Protein AF-A0A5D2P252-F1 (afdb_monomer_lite)

Secondary structure (DSSP, 8-state):
-HHHHTTS-HHHHHHHHTTT-SSSHHHHHHHHHHHHHHHTT----HHHHHHHHHHHHHHHHHHHHHHHHHHHHHTT-

Structure (mmCIF, N/CA/C/O backbone):
data_AF-A0A5D2P252-F1
#
_entry.id   AF-A0A5D2P252-F1
#
loop_
_atom_site.group_PDB
_atom_site.id
_atom_site.type_symbol
_atom_site.label_atom_id
_atom_site.label_alt_id
_atom_site.label_comp_id
_atom_site.label_asym_id
_atom_site.label_entity_id
_atom_site.label_seq_id
_atom_site.pdbx_PDB_ins_code
_atom_site.Cartn_x
_atom_site.Cartn_y
_atom_site.Cartn_z
_atom_site.occupancy
_atom_site.B_iso_or_equiv
_atom_site.auth_seq_id
_atom_site.auth_comp_id
_atom_site.auth_asym_id
_atom_site.auth_atom_id
_atom_site.pdbx_PDB_model_num
ATOM 1 N N . MET A 1 1 ? 9.044 2.529 12.766 1.00 76.25 1 MET A N 1
ATOM 2 C CA . MET A 1 1 ? 7.686 2.820 12.252 1.00 76.25 1 MET A CA 1
ATOM 3 C C . MET A 1 1 ? 6.616 2.227 13.150 1.00 76.25 1 MET A C 1
ATOM 5 O O . MET A 1 1 ? 5.743 2.967 13.573 1.00 76.25 1 MET A O 1
ATOM 9 N N . GLU A 1 2 ? 6.741 0.960 13.546 1.00 85.44 2 GLU A N 1
ATOM 10 C CA . GLU A 1 2 ? 5.805 0.305 14.477 1.00 85.44 2 GLU A CA 1
ATOM 11 C C . GLU A 1 2 ? 5.645 1.054 15.811 1.00 85.44 2 GLU A C 1
ATOM 13 O O . GLU A 1 2 ? 4.528 1.314 16.239 1.00 85.44 2 GLU A O 1
ATOM 18 N N . LYS A 1 3 ? 6.737 1.561 16.402 1.00 88.88 3 LYS A N 1
ATOM 19 C CA . LYS A 1 3 ? 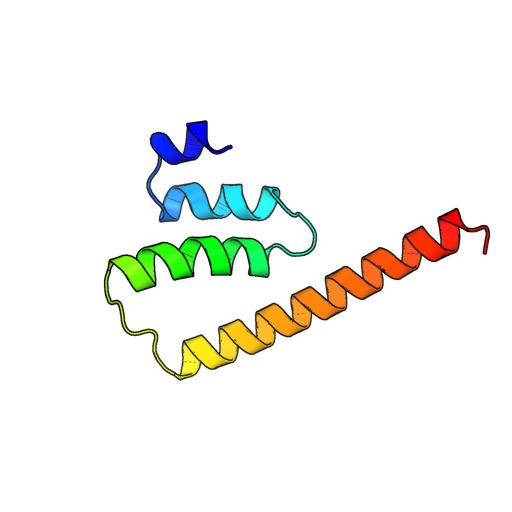6.657 2.363 17.640 1.00 88.88 3 LYS A CA 1
ATOM 20 C C . LYS A 1 3 ? 5.875 3.679 17.498 1.00 88.88 3 LYS A C 1
ATOM 22 O O . LYS A 1 3 ? 5.339 4.211 18.468 1.00 88.88 3 LYS A O 1
ATOM 27 N N . ILE A 1 4 ? 5.825 4.226 16.282 1.00 87.94 4 ILE A N 1
ATOM 28 C CA . ILE A 1 4 ? 5.032 5.423 15.972 1.00 87.94 4 ILE A CA 1
ATOM 29 C C . ILE A 1 4 ? 3.556 5.034 15.853 1.00 87.94 4 ILE A C 1
ATOM 31 O O . ILE A 1 4 ? 2.705 5.801 16.293 1.00 87.94 4 ILE A O 1
ATOM 35 N N . ALA A 1 5 ? 3.262 3.841 15.324 1.00 87.38 5 ALA A N 1
ATOM 36 C CA . ALA A 1 5 ? 1.904 3.313 15.220 1.00 87.38 5 ALA A CA 1
ATOM 37 C C . ALA A 1 5 ? 1.233 3.170 16.596 1.00 87.38 5 ALA A C 1
ATOM 39 O O . ALA A 1 5 ? 0.063 3.500 16.724 1.00 87.38 5 ALA A O 1
ATOM 40 N N . GLU A 1 6 ? 1.977 2.780 17.639 1.00 90.12 6 GLU A N 1
ATOM 41 C CA . GLU A 1 6 ? 1.444 2.678 19.013 1.00 90.12 6 GLU A CA 1
ATOM 42 C C . GLU A 1 6 ? 0.892 4.006 19.559 1.00 90.12 6 GLU A C 1
ATOM 44 O O . GLU A 1 6 ? -0.028 4.013 20.371 1.00 90.12 6 GLU A O 1
ATOM 49 N N . ASN A 1 7 ? 1.450 5.138 19.118 1.00 92.75 7 ASN A N 1
ATOM 50 C CA . ASN A 1 7 ? 1.099 6.471 19.615 1.00 92.75 7 ASN A CA 1
ATOM 51 C C . ASN A 1 7 ? 0.145 7.234 18.678 1.00 92.75 7 ASN A C 1
ATOM 53 O O . ASN A 1 7 ? -0.113 8.422 18.892 1.00 92.75 7 ASN A O 1
ATOM 57 N N . ARG A 1 8 ? -0.331 6.608 17.596 1.00 89.06 8 ARG A N 1
ATOM 58 C CA . ARG A 1 8 ? -1.121 7.258 16.540 1.00 89.06 8 ARG A CA 1
ATOM 59 C C . ARG A 1 8 ? -2.379 6.458 16.239 1.00 89.06 8 ARG A C 1
ATOM 61 O O . ARG A 1 8 ? -2.413 5.242 16.370 1.00 89.06 8 ARG A O 1
ATOM 68 N N . THR A 1 9 ? -3.424 7.146 15.790 1.00 90.00 9 THR A N 1
ATOM 69 C CA . THR A 1 9 ? -4.607 6.454 15.266 1.00 90.00 9 THR A CA 1
ATOM 70 C C . THR A 1 9 ? -4.303 5.847 13.895 1.00 90.00 9 THR A C 1
ATOM 72 O O . THR A 1 9 ? -3.415 6.316 13.184 1.00 90.00 9 THR A O 1
ATOM 75 N N . ILE A 1 10 ? -5.071 4.834 13.485 1.00 86.31 10 ILE A N 1
ATOM 76 C CA . ILE A 1 10 ? -4.891 4.141 12.194 1.00 86.31 10 ILE A CA 1
ATOM 77 C C . ILE A 1 10 ? -4.867 5.130 11.015 1.00 86.31 10 ILE A C 1
ATOM 79 O O . ILE A 1 10 ? -4.010 5.036 10.142 1.00 86.31 10 ILE A O 1
ATOM 83 N N . ILE A 1 11 ? -5.749 6.135 11.027 1.00 88.44 11 ILE A N 1
ATOM 84 C CA . ILE A 1 11 ? -5.827 7.165 9.976 1.00 88.44 11 ILE A CA 1
ATOM 85 C C . ILE A 1 11 ? -4.564 8.039 9.955 1.00 88.44 11 ILE A C 1
ATOM 87 O O . ILE A 1 11 ? -4.060 8.379 8.889 1.00 88.44 11 ILE A O 1
ATOM 91 N N . GLN A 1 12 ? -4.023 8.384 11.127 1.00 89.94 12 GLN A N 1
ATOM 92 C CA . GLN A 1 12 ? -2.777 9.150 11.236 1.00 89.94 12 GLN A CA 1
ATOM 93 C C . GLN A 1 12 ? -1.546 8.321 10.856 1.00 89.94 12 GLN A C 1
ATOM 95 O O . GLN A 1 12 ? -0.547 8.881 10.409 1.00 89.94 12 GLN A O 1
ATOM 100 N N . TYR A 1 13 ? -1.604 7.002 11.047 1.00 90.19 13 TYR A N 1
ATOM 101 C CA . TYR A 1 13 ? -0.527 6.084 10.699 1.00 90.19 13 TYR A CA 1
ATOM 102 C C . TYR A 1 13 ? -0.496 5.737 9.202 1.00 90.19 13 TYR A C 1
ATOM 104 O O . TYR A 1 13 ? 0.572 5.458 8.666 1.00 90.19 13 TYR A O 1
ATOM 112 N N . LEU A 1 14 ? -1.623 5.832 8.492 1.00 88.56 14 LEU A N 1
ATOM 113 C CA . LEU A 1 14 ? -1.729 5.512 7.065 1.00 88.56 14 LEU A CA 1
ATOM 114 C C . LEU A 1 14 ? -0.628 6.133 6.166 1.00 88.56 14 LEU A C 1
ATOM 116 O O . LEU A 1 14 ? 0.026 5.379 5.445 1.00 88.56 14 LEU A O 1
ATOM 120 N N . PRO A 1 15 ? -0.314 7.446 6.235 1.00 88.19 15 PRO A N 1
ATOM 121 C CA . PRO A 1 15 ? 0.749 8.042 5.414 1.00 88.19 15 PRO A CA 1
ATOM 122 C C . PRO A 1 15 ? 2.168 7.614 5.816 1.00 88.19 15 PRO A C 1
ATOM 124 O O . PRO A 1 15 ? 3.128 7.909 5.108 1.00 88.19 15 PRO A O 1
ATOM 127 N N . TYR A 1 16 ? 2.341 6.962 6.966 1.00 88.31 16 TYR A N 1
ATOM 128 C CA . TYR A 1 16 ? 3.612 6.333 7.313 1.00 88.31 16 TYR A CA 1
ATOM 129 C C . TYR A 1 16 ? 3.758 4.996 6.588 1.00 88.31 16 TYR A C 1
ATOM 131 O O . TYR A 1 16 ? 4.850 4.665 6.133 1.00 88.31 16 TYR A O 1
ATOM 139 N N . VAL A 1 17 ? 2.670 4.251 6.413 1.00 86.38 17 VAL A N 1
ATOM 140 C CA . VAL A 1 17 ? 2.722 2.932 5.777 1.00 86.38 17 VAL A CA 1
ATOM 141 C C . VAL A 1 17 ? 3.062 3.007 4.288 1.00 86.38 17 VAL A C 1
AT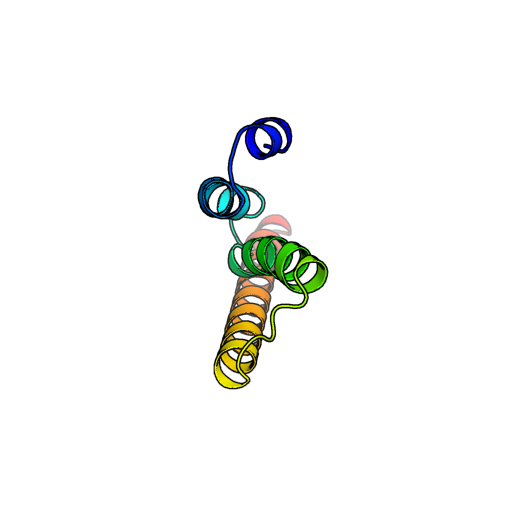OM 143 O O . VAL A 1 17 ? 3.784 2.151 3.784 1.00 86.38 17 VAL A O 1
ATOM 146 N N . THR A 1 18 ? 2.685 4.083 3.600 1.00 83.81 18 THR A N 1
ATOM 147 C CA . THR A 1 18 ? 3.128 4.334 2.214 1.00 83.81 18 THR A CA 1
ATOM 148 C C . THR A 1 18 ? 4.640 4.482 2.064 1.00 83.81 18 THR A C 1
ATOM 150 O O . THR A 1 18 ? 5.160 4.431 0.957 1.00 83.81 18 THR A O 1
ATOM 153 N N . ARG A 1 19 ? 5.371 4.675 3.166 1.00 85.56 19 ARG A N 1
ATOM 154 C CA . ARG A 1 19 ? 6.835 4.767 3.170 1.00 85.56 19 ARG A CA 1
ATOM 155 C C . ARG A 1 19 ? 7.523 3.451 3.520 1.00 85.56 19 ARG A C 1
ATOM 157 O O . ARG A 1 19 ? 8.748 3.422 3.545 1.00 85.56 19 ARG A O 1
ATOM 164 N N . TRP A 1 20 ? 6.776 2.393 3.837 1.00 83.38 20 TRP A N 1
ATOM 165 C CA . TRP A 1 20 ? 7.357 1.063 4.048 1.00 83.38 20 TRP A CA 1
ATOM 166 C C . TRP A 1 20 ? 7.841 0.458 2.743 1.00 83.38 20 TRP A C 1
ATOM 168 O O . TRP A 1 20 ? 8.989 0.039 2.648 1.00 83.38 20 TRP A O 1
ATOM 178 N N . ASP A 1 21 ? 6.973 0.475 1.739 1.00 83.75 21 ASP A N 1
ATOM 179 C CA . ASP A 1 21 ? 7.315 0.144 0.368 1.00 83.75 21 ASP A CA 1
ATOM 180 C C . ASP A 1 21 ? 6.920 1.331 -0.504 1.00 83.75 21 ASP A C 1
ATOM 182 O O . ASP A 1 21 ? 5.738 1.623 -0.689 1.00 83.75 21 ASP A O 1
ATOM 186 N N . TYR A 1 22 ? 7.932 2.037 -1.000 1.00 80.75 22 TYR A N 1
ATOM 187 C CA . TYR A 1 22 ? 7.757 3.221 -1.834 1.00 80.75 22 TYR A CA 1
ATOM 188 C C . TYR A 1 22 ? 7.287 2.880 -3.259 1.00 80.75 22 TYR A C 1
ATOM 190 O O . TYR A 1 22 ? 6.911 3.786 -4.002 1.00 80.75 22 TYR A O 1
ATOM 198 N N . LEU A 1 23 ? 7.293 1.597 -3.639 1.00 76.06 23 LEU A N 1
ATOM 199 C CA . LEU A 1 23 ? 6.898 1.101 -4.957 1.00 76.06 23 LEU A CA 1
ATOM 200 C C . LEU A 1 23 ? 5.489 0.522 -4.943 1.00 76.06 23 LEU A C 1
ATOM 202 O O . LEU A 1 23 ? 4.661 0.877 -5.781 1.00 76.06 23 LEU A O 1
ATOM 206 N N . ALA A 1 24 ? 5.199 -0.341 -3.972 1.00 82.31 24 ALA A N 1
ATOM 207 C CA . ALA A 1 24 ? 3.896 -0.978 -3.810 1.00 82.31 24 ALA A CA 1
ATOM 208 C C . ALA A 1 24 ? 3.061 -0.300 -2.706 1.00 82.31 24 ALA A C 1
ATOM 210 O O . ALA A 1 24 ? 2.483 -0.956 -1.837 1.00 82.31 24 ALA A O 1
ATOM 211 N N . THR A 1 25 ? 2.961 1.031 -2.750 1.00 81.81 25 THR A N 1
ATOM 212 C CA . THR A 1 25 ? 2.298 1.847 -1.713 1.00 81.81 25 THR A CA 1
ATOM 213 C C . THR A 1 25 ? 0.846 1.431 -1.451 1.00 81.81 25 THR A C 1
ATOM 215 O O . THR A 1 25 ? 0.450 1.255 -0.299 1.00 81.81 25 THR A O 1
ATOM 218 N N . MET A 1 26 ? 0.069 1.181 -2.511 1.00 87.69 26 MET A N 1
ATOM 219 C CA . MET A 1 26 ? -1.333 0.743 -2.419 1.00 87.69 26 MET A CA 1
ATOM 220 C C . MET A 1 26 ? -1.495 -0.612 -1.713 1.00 87.69 26 MET A C 1
ATOM 222 O O . MET A 1 26 ? -2.503 -0.828 -1.041 1.00 87.69 26 MET A O 1
ATOM 226 N N . PHE A 1 27 ? -0.523 -1.527 -1.832 1.00 89.38 27 PHE A N 1
ATOM 227 C CA . PHE A 1 27 ? -0.575 -2.817 -1.131 1.00 89.38 27 PHE A CA 1
ATOM 228 C C . PHE A 1 27 ? -0.454 -2.629 0.374 1.00 89.38 27 PHE A C 1
ATOM 230 O O . PHE A 1 27 ? -1.238 -3.192 1.139 1.00 89.38 27 PHE A O 1
ATOM 237 N N . MET A 1 28 ? 0.501 -1.803 0.792 1.00 88.81 28 MET A N 1
ATOM 238 C CA . MET A 1 28 ? 0.761 -1.557 2.206 1.00 88.81 28 MET A CA 1
ATOM 239 C C . MET A 1 28 ? -0.406 -0.802 2.864 1.00 88.81 28 MET A C 1
ATOM 241 O O . MET A 1 28 ? -0.826 -1.142 3.975 1.00 88.81 28 MET A O 1
ATOM 245 N N . GLU A 1 29 ? -1.007 0.161 2.158 1.00 89.56 29 GLU A N 1
ATOM 246 C CA . GLU A 1 29 ? -2.236 0.829 2.604 1.00 89.56 29 GLU A CA 1
ATOM 247 C C . GLU A 1 29 ? -3.412 -0.145 2.734 1.00 89.56 29 GLU A C 1
ATOM 249 O O . GLU A 1 29 ? -4.100 -0.152 3.758 1.00 89.56 29 GLU A O 1
ATOM 254 N N . ALA A 1 30 ? -3.630 -0.999 1.728 1.00 90.69 30 ALA A N 1
ATOM 255 C CA . ALA A 1 30 ? -4.731 -1.955 1.742 1.00 90.69 30 ALA A CA 1
ATOM 256 C C . ALA A 1 30 ? -4.617 -2.938 2.914 1.00 90.69 30 ALA A C 1
ATOM 258 O O . ALA A 1 30 ? -5.613 -3.194 3.586 1.00 90.69 30 ALA A O 1
ATOM 259 N N . ILE A 1 31 ? -3.417 -3.446 3.211 1.00 88.81 31 ILE A N 1
ATOM 260 C CA . ILE A 1 31 ? -3.186 -4.340 4.359 1.00 88.81 31 ILE A CA 1
ATOM 261 C C . ILE A 1 31 ? -3.509 -3.623 5.678 1.00 88.81 31 ILE A C 1
ATOM 263 O O . ILE A 1 31 ? -4.203 -4.178 6.533 1.00 88.81 31 ILE A O 1
ATOM 267 N N . THR A 1 32 ? -3.072 -2.370 5.817 1.00 90.00 32 THR A N 1
ATOM 268 C CA . THR A 1 32 ? -3.275 -1.566 7.036 1.00 90.00 32 THR A CA 1
ATOM 269 C C . THR A 1 32 ? -4.740 -1.235 7.291 1.00 90.00 32 THR A C 1
ATOM 271 O O . THR A 1 32 ? -5.142 -1.114 8.445 1.00 90.00 32 THR A O 1
ATOM 274 N N . ILE A 1 33 ? -5.544 -1.093 6.236 1.00 91.19 33 ILE A N 1
ATOM 275 C CA . ILE A 1 33 ? -6.977 -0.786 6.332 1.00 91.19 33 ILE A CA 1
ATOM 276 C C . ILE A 1 33 ? -7.812 -2.063 6.495 1.00 91.19 33 ILE A C 1
ATOM 278 O O . ILE A 1 33 ? -8.733 -2.091 7.312 1.00 91.19 33 ILE A O 1
ATOM 282 N N . ASN A 1 34 ? -7.474 -3.134 5.772 1.00 91.00 34 ASN A N 1
ATOM 283 C CA . ASN A 1 34 ? -8.237 -4.382 5.800 1.00 91.00 34 ASN A CA 1
ATOM 284 C C . ASN A 1 34 ? -8.225 -5.044 7.191 1.00 91.00 34 ASN A C 1
ATOM 286 O O . ASN A 1 34 ? -9.231 -5.626 7.586 1.00 91.00 34 ASN A O 1
ATOM 290 N N . GLY A 1 35 ? -7.125 -4.950 7.951 1.00 90.00 35 GLY A N 1
ATOM 291 C CA . GLY A 1 35 ? -7.040 -5.520 9.305 1.00 90.00 35 GLY A CA 1
ATOM 292 C C . GLY A 1 35 ? -8.074 -4.923 10.276 1.00 90.00 35 GLY A C 1
ATOM 293 O O . GLY A 1 35 ? -8.914 -5.655 10.799 1.00 90.00 35 GLY A O 1
ATOM 294 N N . PRO A 1 36 ? -8.076 -3.597 10.493 1.00 90.44 36 PRO A N 1
ATOM 295 C CA . PRO A 1 36 ? -9.087 -2.913 11.295 1.00 90.44 36 PRO A CA 1
ATOM 296 C C . PRO A 1 36 ? -10.517 -3.068 10.770 1.00 90.44 36 PRO A C 1
ATOM 298 O O . PRO A 1 36 ? -11.438 -3.183 11.574 1.00 90.44 36 PRO A O 1
ATOM 301 N N . GLU A 1 37 ? -10.728 -3.098 9.450 1.00 91.69 37 GLU A N 1
ATOM 302 C CA . GLU A 1 37 ? -12.056 -3.346 8.869 1.00 91.69 37 GLU A CA 1
ATOM 303 C C . GLU A 1 37 ? -12.589 -4.739 9.228 1.00 91.69 37 GLU A C 1
ATOM 305 O O . GLU A 1 37 ? -13.761 -4.866 9.589 1.00 91.69 37 GLU A O 1
ATOM 310 N N . GLN A 1 38 ? -11.730 -5.764 9.194 1.00 90.25 38 GLN A N 1
ATOM 311 C CA . GLN A 1 38 ? -12.079 -7.120 9.624 1.00 90.25 38 GLN A CA 1
ATOM 312 C C . GLN A 1 38 ? -12.346 -7.187 11.133 1.00 90.25 38 GLN A C 1
ATOM 314 O O . GLN A 1 38 ? -13.343 -7.771 11.546 1.00 90.25 38 GLN A O 1
ATOM 319 N N . LEU A 1 39 ? -11.510 -6.544 11.957 1.00 91.88 39 LEU A N 1
ATOM 320 C CA . LEU A 1 39 ? -11.707 -6.489 13.413 1.00 91.88 39 LEU A CA 1
ATOM 321 C C . LEU A 1 39 ? -12.989 -5.736 13.803 1.00 91.88 39 LEU A C 1
ATOM 323 O O . LEU A 1 39 ? -13.656 -6.102 14.769 1.00 91.88 39 LEU A O 1
ATOM 327 N N . GLY A 1 40 ? -13.340 -4.694 13.050 1.00 90.38 40 GLY A N 1
ATOM 328 C CA . GLY A 1 40 ? -14.537 -3.884 13.258 1.00 90.38 40 GLY A CA 1
ATOM 329 C C . GLY A 1 40 ? -15.805 -4.430 12.596 1.00 90.38 40 GLY A C 1
ATOM 330 O O . GLY A 1 40 ? -16.842 -3.778 12.697 1.00 90.38 40 GLY A O 1
ATOM 331 N N . ASN A 1 41 ? -15.743 -5.579 11.906 1.00 90.81 41 ASN A N 1
ATOM 332 C CA . ASN A 1 41 ? -16.840 -6.128 11.093 1.00 90.81 41 ASN A CA 1
ATOM 333 C C . ASN A 1 41 ? -17.468 -5.094 10.132 1.00 90.81 41 ASN A C 1
ATOM 335 O O . ASN A 1 41 ? -18.683 -5.064 9.919 1.00 90.81 41 ASN A O 1
ATOM 339 N N . ILE A 1 42 ? -16.641 -4.225 9.547 1.00 90.38 42 ILE A N 1
ATOM 340 C CA . ILE A 1 42 ? -17.097 -3.156 8.658 1.00 90.38 42 ILE A CA 1
ATOM 341 C C . ILE A 1 42 ? -17.312 -3.737 7.258 1.00 90.38 42 ILE A C 1
ATOM 343 O O . ILE A 1 42 ? -16.384 -4.239 6.625 1.00 90.38 42 ILE A O 1
ATOM 347 N N . GLN A 1 43 ? -18.541 -3.647 6.742 1.00 88.50 43 GLN A N 1
ATOM 348 C CA . GLN A 1 43 ? -18.831 -4.073 5.373 1.00 88.50 43 GLN A CA 1
ATOM 349 C C . GLN A 1 43 ? -18.365 -3.022 4.365 1.00 88.50 43 GLN A C 1
ATOM 351 O O . GLN A 1 43 ? -18.922 -1.927 4.267 1.00 88.50 43 GLN A O 1
ATOM 356 N N . VAL A 1 44 ? -17.363 -3.381 3.567 1.00 88.75 44 VAL A N 1
ATOM 357 C CA . VAL A 1 44 ? -16.881 -2.546 2.465 1.00 88.75 44 VAL A CA 1
ATOM 358 C C . VAL A 1 44 ? -17.890 -2.601 1.309 1.00 88.75 44 VAL A C 1
ATOM 360 O O . VAL A 1 44 ? -18.271 -3.692 0.874 1.00 88.75 44 VAL A O 1
ATOM 363 N N . PRO A 1 45 ? -18.326 -1.456 0.754 1.00 93.06 45 PRO A N 1
ATOM 364 C CA . PRO A 1 45 ? -19.256 -1.455 -0.368 1.00 93.06 45 PRO A CA 1
ATOM 365 C C . PRO A 1 45 ? -18.629 -2.121 -1.601 1.00 93.06 45 PRO A C 1
ATOM 367 O O . PRO A 1 45 ? -17.454 -1.907 -1.907 1.00 93.06 45 PRO A O 1
ATOM 370 N N . LYS A 1 46 ? -19.432 -2.873 -2.370 1.00 91.69 46 LYS A N 1
ATOM 371 C CA . LYS A 1 46 ? -18.969 -3.632 -3.554 1.00 91.69 46 LYS A CA 1
ATOM 372 C C . LYS A 1 46 ? -18.127 -2.794 -4.518 1.00 91.69 46 LYS A C 1
ATOM 374 O O . LYS A 1 46 ? -17.083 -3.243 -4.976 1.00 91.69 46 LYS A O 1
ATOM 379 N N . ARG A 1 47 ? -18.541 -1.551 -4.786 1.00 92.88 47 ARG A N 1
ATOM 380 C CA . ARG A 1 47 ? -17.797 -0.634 -5.663 1.00 92.88 47 ARG A CA 1
ATOM 381 C C . ARG A 1 47 ? -16.383 -0.346 -5.145 1.00 92.88 47 ARG A C 1
ATOM 383 O O . ARG A 1 47 ? -15.450 -0.337 -5.939 1.00 92.88 47 ARG A O 1
ATOM 390 N N . ALA A 1 48 ? -16.219 -0.132 -3.839 1.00 91.12 48 ALA A N 1
ATOM 391 C CA . ALA A 1 48 ? -14.907 0.125 -3.248 1.00 91.12 48 ALA A CA 1
ATOM 392 C C . ALA A 1 48 ? -14.009 -1.117 -3.306 1.00 91.12 48 ALA A C 1
ATOM 394 O O . ALA A 1 48 ? -12.823 -0.986 -3.590 1.00 91.12 48 ALA A O 1
ATOM 395 N N . SER A 1 49 ? -14.575 -2.314 -3.124 1.00 90.00 49 SER A N 1
ATOM 396 C CA . SER A 1 49 ? -13.835 -3.572 -3.281 1.00 90.00 49 SER A CA 1
ATOM 397 C C . SER A 1 49 ? -13.268 -3.730 -4.698 1.00 90.00 49 SER A C 1
ATOM 399 O O . SER A 1 49 ? -12.071 -3.969 -4.842 1.00 90.00 49 SER A O 1
ATOM 401 N N . TYR A 1 50 ? -14.071 -3.488 -5.742 1.00 94.12 50 TYR A N 1
ATOM 402 C CA . TYR A 1 50 ? -13.578 -3.544 -7.125 1.00 94.12 50 TYR A CA 1
ATOM 403 C C . TYR A 1 50 ? -12.470 -2.525 -7.402 1.00 94.12 50 TYR A C 1
ATOM 405 O O . TYR A 1 50 ? -11.459 -2.875 -8.004 1.00 94.12 50 TYR A O 1
ATOM 413 N N . ILE A 1 51 ? -12.629 -1.282 -6.935 1.00 92.88 51 ILE A N 1
ATOM 414 C CA . ILE A 1 51 ? -11.606 -0.242 -7.112 1.00 92.88 51 ILE A CA 1
ATOM 415 C C . ILE A 1 51 ? -10.305 -0.643 -6.408 1.00 92.88 51 ILE A C 1
ATOM 417 O O . ILE A 1 51 ? -9.241 -0.527 -7.010 1.00 92.88 51 ILE A O 1
ATOM 421 N N . ARG A 1 52 ? -10.377 -1.160 -5.172 1.00 92.56 52 ARG A N 1
ATOM 422 C CA . ARG A 1 52 ? -9.195 -1.642 -4.440 1.00 92.56 52 ARG A CA 1
ATOM 423 C C . ARG A 1 52 ? -8.468 -2.731 -5.219 1.00 92.56 52 ARG A C 1
ATOM 425 O O . ARG A 1 52 ? -7.264 -2.625 -5.392 1.00 92.56 52 ARG A O 1
ATOM 432 N N . VAL A 1 53 ? -9.188 -3.728 -5.734 1.00 93.19 53 VAL A N 1
ATOM 433 C CA . VAL A 1 53 ? -8.579 -4.807 -6.528 1.00 93.19 53 VAL A CA 1
ATOM 434 C C . VAL A 1 53 ? -7.895 -4.248 -7.776 1.00 93.19 53 VAL A C 1
ATOM 436 O O . VAL A 1 53 ? -6.733 -4.556 -8.009 1.00 93.19 53 VAL A O 1
ATOM 439 N N . ILE A 1 54 ? -8.556 -3.371 -8.537 1.00 93.81 54 ILE A N 1
ATOM 440 C CA . ILE A 1 54 ? -7.961 -2.767 -9.742 1.00 93.81 54 ILE A CA 1
ATOM 441 C C . ILE A 1 54 ? -6.677 -1.998 -9.401 1.00 93.81 54 ILE A C 1
ATOM 443 O O . ILE A 1 54 ? -5.665 -2.164 -10.078 1.00 93.81 54 ILE A O 1
ATOM 447 N N . MET A 1 55 ? -6.695 -1.185 -8.341 1.00 92.00 55 MET A N 1
ATOM 448 C CA . MET A 1 55 ? -5.525 -0.405 -7.926 1.00 92.00 55 MET A CA 1
ATOM 449 C C . MET A 1 55 ? -4.377 -1.298 -7.444 1.00 92.00 55 MET A C 1
ATOM 451 O O . MET A 1 55 ? -3.228 -1.052 -7.803 1.00 92.00 55 MET A O 1
ATOM 455 N N . LEU A 1 56 ? -4.677 -2.361 -6.691 1.00 92.62 56 LEU A N 1
ATOM 456 C CA . LEU A 1 56 ? -3.678 -3.339 -6.253 1.00 92.62 56 LEU A CA 1
ATOM 457 C C . LEU A 1 56 ? -3.018 -4.033 -7.449 1.00 92.62 56 LEU A C 1
ATOM 459 O O . LEU A 1 56 ? -1.796 -4.134 -7.513 1.00 92.62 56 LEU A O 1
ATOM 463 N N . GLU A 1 57 ? -3.803 -4.447 -8.439 1.00 93.25 57 GLU A N 1
ATOM 464 C CA . GLU A 1 57 ? -3.272 -5.090 -9.640 1.00 93.25 57 GLU A CA 1
ATOM 465 C C . GLU A 1 57 ? -2.394 -4.143 -10.475 1.00 93.25 57 GLU A C 1
ATOM 467 O O . GLU A 1 57 ? -1.330 -4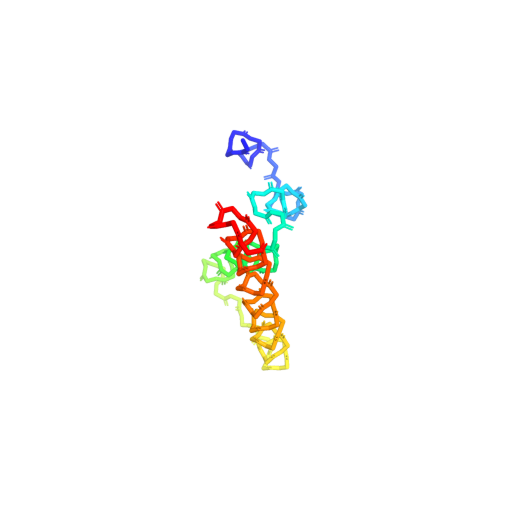.544 -10.953 1.00 93.25 57 GLU A O 1
ATOM 472 N N . LEU A 1 58 ? -2.768 -2.865 -10.585 1.00 91.31 58 LEU A N 1
ATOM 473 C CA . LEU A 1 58 ? -1.930 -1.850 -11.233 1.00 91.31 58 LEU A CA 1
ATOM 474 C C . LEU A 1 58 ? -0.607 -1.637 -10.484 1.00 91.31 58 LEU A C 1
ATOM 476 O O . LEU A 1 58 ? 0.455 -1.624 -11.110 1.00 91.31 58 LEU A O 1
ATOM 480 N N . SER A 1 59 ? -0.646 -1.534 -9.153 1.00 90.19 59 SER A N 1
ATOM 481 C CA . SER A 1 59 ? 0.566 -1.425 -8.333 1.00 90.19 59 SER A CA 1
ATOM 482 C C . SER A 1 59 ? 1.455 -2.665 -8.435 1.00 90.19 59 SER A C 1
ATOM 484 O O . SER A 1 59 ? 2.678 -2.539 -8.423 1.00 90.19 59 SER A O 1
ATOM 486 N N . ARG A 1 60 ? 0.871 -3.858 -8.601 1.00 90.00 60 ARG A N 1
ATOM 487 C CA . ARG A 1 60 ? 1.624 -5.105 -8.785 1.00 90.00 60 ARG A CA 1
ATOM 488 C C . ARG A 1 60 ? 2.403 -5.065 -10.090 1.00 90.00 60 ARG A C 1
ATOM 490 O O . ARG A 1 60 ? 3.599 -5.342 -10.086 1.00 90.00 60 ARG A O 1
ATOM 497 N N . ILE A 1 61 ? 1.742 -4.692 -11.187 1.00 91.25 61 ILE A N 1
ATOM 498 C CA . ILE A 1 61 ? 2.379 -4.569 -12.504 1.00 91.25 61 ILE A CA 1
ATOM 499 C C . ILE A 1 61 ? 3.499 -3.524 -12.453 1.00 91.25 61 ILE A C 1
ATOM 501 O O . ILE A 1 61 ? 4.612 -3.813 -12.884 1.00 91.25 61 ILE A O 1
ATOM 505 N N . ALA A 1 62 ? 3.240 -2.350 -11.870 1.00 88.88 62 ALA A N 1
ATOM 506 C CA . ALA A 1 62 ? 4.245 -1.296 -11.727 1.00 88.88 62 ALA A CA 1
ATOM 507 C C . ALA A 1 62 ? 5.478 -1.765 -10.931 1.00 88.88 62 ALA A C 1
ATOM 509 O O . ALA A 1 62 ? 6.607 -1.536 -11.361 1.00 88.88 62 ALA A O 1
ATOM 510 N N . SER A 1 63 ? 5.266 -2.478 -9.820 1.00 89.00 63 SER A N 1
ATOM 511 C CA . SER A 1 63 ? 6.341 -3.053 -9.004 1.00 89.00 63 SER A CA 1
ATOM 512 C C . SER A 1 63 ? 7.195 -4.056 -9.793 1.00 89.00 63 SER A C 1
ATOM 514 O O . SER A 1 63 ? 8.420 -3.984 -9.742 1.00 89.00 63 SER A O 1
ATOM 516 N N . HIS A 1 64 ? 6.579 -4.934 -10.593 1.00 89.69 64 HIS A N 1
ATOM 517 C CA . HIS A 1 64 ? 7.317 -5.917 -11.399 1.00 89.69 64 HIS A CA 1
ATOM 518 C C . HIS A 1 64 ? 8.093 -5.272 -12.553 1.00 89.69 64 HIS A C 1
ATOM 520 O O . HIS A 1 64 ? 9.221 -5.674 -12.829 1.00 89.69 64 HIS A O 1
ATOM 526 N N . LEU A 1 65 ? 7.515 -4.267 -13.218 1.00 89.12 65 LEU A N 1
ATOM 527 C CA . LEU A 1 65 ? 8.200 -3.530 -14.284 1.00 89.12 65 LEU A CA 1
ATOM 528 C C . LEU A 1 65 ? 9.420 -2.782 -13.748 1.00 89.12 65 LEU A C 1
ATOM 530 O O . LEU A 1 65 ? 10.479 -2.799 -14.375 1.00 89.12 65 LEU A O 1
ATOM 534 N N . LEU A 1 66 ? 9.286 -2.160 -12.574 1.00 87.00 66 LEU A N 1
ATOM 535 C CA . LEU A 1 66 ? 10.408 -1.477 -11.951 1.00 87.00 66 LEU A CA 1
ATOM 536 C C . LEU A 1 66 ? 11.431 -2.447 -11.374 1.00 87.00 66 LEU A C 1
ATOM 538 O O . LEU A 1 66 ? 12.597 -2.103 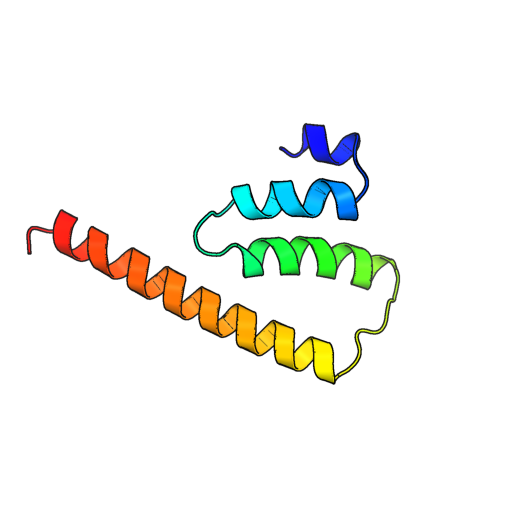-11.343 1.00 87.00 66 LEU A O 1
ATOM 542 N N . TRP A 1 67 ? 11.046 -3.642 -10.937 1.00 88.69 67 TRP A N 1
ATOM 543 C CA . TRP A 1 67 ? 12.027 -4.664 -10.584 1.00 88.69 67 TRP A CA 1
ATOM 544 C C . TRP A 1 67 ? 12.837 -5.102 -11.814 1.00 88.69 67 TRP A C 1
ATOM 546 O O . TRP A 1 67 ? 14.060 -5.182 -11.747 1.00 88.69 67 TRP A O 1
ATOM 556 N N . LEU A 1 68 ? 12.173 -5.314 -12.954 1.00 88.94 68 LEU A N 1
ATOM 557 C CA . LEU A 1 68 ? 12.801 -5.820 -14.176 1.00 88.94 68 LEU A CA 1
ATOM 558 C C . LEU A 1 68 ? 13.817 -4.842 -14.794 1.00 88.94 68 LEU A C 1
ATOM 560 O O . LEU A 1 68 ? 14.842 -5.289 -15.297 1.00 88.94 68 LEU A O 1
ATOM 564 N N . GLY A 1 69 ? 13.568 -3.529 -14.745 1.00 87.50 69 GLY A N 1
ATOM 565 C CA . GLY A 1 69 ? 14.448 -2.520 -15.357 1.00 87.50 69 GLY A CA 1
ATOM 566 C C . GLY A 1 69 ? 15.879 -2.492 -14.784 1.00 87.50 69 GLY A C 1
ATOM 567 O O . GLY A 1 69 ? 16.822 -2.809 -15.506 1.00 87.50 69 GLY A O 1
ATOM 568 N N . PRO A 1 70 ? 16.066 -2.148 -13.498 1.00 86.56 70 PRO A N 1
ATOM 569 C CA . PRO A 1 70 ? 17.352 -2.190 -12.812 1.00 86.56 70 PRO A CA 1
ATOM 570 C C . PRO A 1 70 ? 17.946 -3.593 -12.798 1.00 86.56 70 PRO A C 1
ATOM 572 O O . PRO A 1 70 ? 19.139 -3.728 -13.008 1.00 86.56 70 PRO A O 1
ATOM 575 N N . PHE A 1 71 ? 17.132 -4.643 -12.643 1.00 88.31 71 PHE A N 1
ATOM 576 C CA . PHE A 1 71 ? 17.636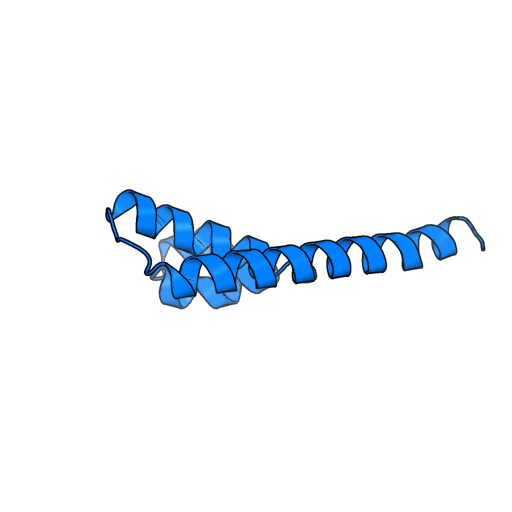 -6.015 -12.685 1.00 88.31 71 PHE A CA 1
ATOM 577 C C . PHE A 1 71 ? 18.319 -6.348 -14.020 1.00 88.31 71 PHE A C 1
ATOM 579 O O . PHE A 1 71 ? 19.372 -6.979 -14.029 1.00 88.31 71 PHE A O 1
ATOM 586 N N . MET A 1 72 ? 17.760 -5.900 -15.150 1.00 87.56 72 MET A N 1
ATOM 587 C CA . MET A 1 72 ? 18.412 -6.044 -16.456 1.00 87.56 72 MET A CA 1
ATOM 588 C C . MET A 1 72 ? 19.688 -5.200 -16.571 1.00 87.56 72 MET A C 1
ATOM 590 O O . MET A 1 72 ? 20.686 -5.697 -17.091 1.00 87.56 72 MET A O 1
ATOM 594 N N . ALA A 1 73 ? 19.676 -3.969 -16.054 1.00 89.06 73 ALA A N 1
ATOM 595 C CA . ALA A 1 73 ? 20.851 -3.096 -16.052 1.00 89.06 73 ALA A CA 1
ATOM 596 C C . ALA A 1 73 ? 21.996 -3.651 -15.179 1.00 89.06 73 ALA A C 1
ATOM 598 O O . ALA A 1 73 ? 23.155 -3.634 -15.587 1.00 89.06 73 ALA A O 1
ATOM 599 N N . ASP A 1 74 ? 21.676 -4.210 -14.011 1.00 88.12 74 ASP A N 1
ATOM 600 C CA . ASP A 1 74 ? 22.640 -4.801 -13.075 1.00 88.12 74 ASP A CA 1
ATOM 601 C C . ASP A 1 74 ? 23.265 -6.095 -13.628 1.00 88.12 74 ASP A C 1
ATOM 603 O O . ASP A 1 74 ? 24.397 -6.438 -13.287 1.00 88.12 74 ASP A O 1
ATOM 607 N N . ILE A 1 75 ? 22.553 -6.805 -14.512 1.00 88.19 75 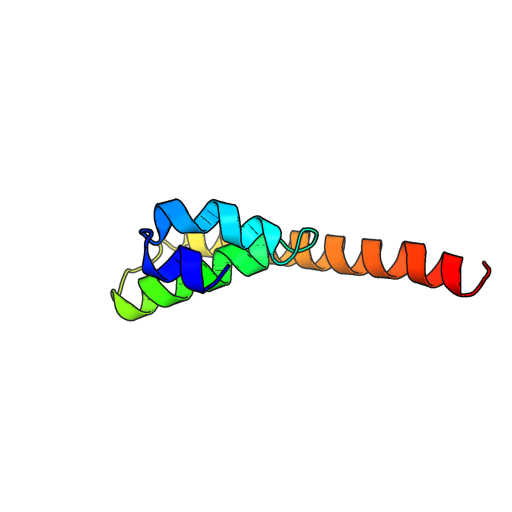ILE A N 1
ATOM 608 C CA . ILE A 1 75 ? 23.067 -7.978 -15.242 1.00 88.19 75 ILE A CA 1
ATOM 609 C C . ILE A 1 75 ? 23.997 -7.573 -16.406 1.00 88.19 75 ILE A C 1
ATOM 611 O O . ILE A 1 75 ? 24.707 -8.422 -16.948 1.00 88.19 75 ILE A O 1
ATOM 615 N N . GLY A 1 76 ? 24.075 -6.281 -16.742 1.00 79.25 76 GLY A N 1
ATOM 616 C CA . GLY A 1 76 ? 25.011 -5.740 -17.730 1.00 79.25 76 GLY A CA 1
ATOM 617 C C . GLY A 1 76 ? 24.469 -5.656 -19.158 1.00 79.25 76 GLY A C 1
ATOM 618 O O . GLY A 1 76 ? 25.269 -5.678 -20.095 1.00 79.25 76 GLY A O 1
ATOM 619 N N . ALA A 1 77 ? 23.142 -5.592 -19.327 1.00 52.75 77 ALA A N 1
ATOM 620 C CA . ALA A 1 77 ? 22.503 -5.234 -20.597 1.00 52.75 77 ALA A CA 1
ATOM 621 C C . ALA A 1 77 ? 22.492 -3.714 -20.827 1.00 52.75 77 ALA A C 1
ATOM 623 O O . ALA A 1 77 ? 22.275 -2.966 -19.845 1.00 52.75 77 ALA A O 1
#

Organism: Gossypium tomentosum (NCBI:txid34277)

InterPro domains:
  IPR022885 NAD(P)H-quinone oxidoreductase subunit D/H [PTHR11993] (1-77)
  IPR029014 [NiFe]-hydrogenase, large subunit [G3DSA:1.10.645.10] (1-77)
  IPR029014 [NiFe]-hydrogenase, large subunit [SSF56762] (1-77)

Radius of gyration: 15.69 Å; chains: 1; bounding box: 44×17×40 Å

pLDDT: mean 88.26, std 5.42, range [52.75, 94.12]

Foldseek 3Di:
DVVVPVVDDLVRCLVVQCVVDVQQSLVSSCVSVVVVCVVVVPDDDPVVVVVSVVSNVVSVVRSVVVVVPVVVVVVPD

Sequence (77 aa):
MEKIAENRTIIQYLPYVTRWDYLATMFMEAITINGPEQLGNIQVPKRASYIRVIMLELSRIASHLLWLGPFMADIGA